Protein AF-A0A1V5ZF03-F1 (afdb_monomer_lite)

Radius of gyration: 23.38 Å; chains: 1; bounding box: 38×46×85 Å

pLDDT: mean 85.89, std 20.35, range [34.56, 98.75]

Sequence (128 aa):
MRTSLIRSAVATCLVAVAAVAGCGSDNATGSGGGDISITVSSGTTPDYSWGGGNVYSLSIVRTAAPTTIVWGVVTPASNGVASPTKHGTVATGVIRSANVEPTLTAGVQYRVTVARLDGKTGWKEFTP

Secondary structure (DSSP, 8-state):
-------------------------PBPP--EEESS-EEEBSSSSPEEEESSS-BSEEEEEETTEEEEEEEEEE-TTS--BPSSEETT---TTPEEEEES-SSPPTT--EEEEEE-TTS-EEEEEE--

Foldseek 3Di:
DDDDDDDDDDDDDDDDPDDPPPPDQDWFDFDKDWPKDWTWTDFQWIWIFIDDWAFQKKFKDFPVGRVDTQWMKGQPPARDHGPGDTQLDADPNIDIPHHNPSTHDAPTKMKIKTHHPVGTIMMTIGGD

Structure (mmCIF, N/CA/C/O backbone):
data_AF-A0A1V5ZF03-F1
#
_entry.id   AF-A0A1V5ZF03-F1
#
loop_
_atom_site.group_PDB
_atom_site.id
_atom_site.type_symbol
_atom_site.label_atom_id
_atom_site.label_alt_id
_atom_site.label_comp_id
_atom_site.label_asym_id
_atom_site.label_entity_id
_atom_site.label_seq_id
_atom_site.pdbx_PDB_ins_code
_atom_site.Cartn_x
_atom_site.Cartn_y
_atom_site.Cartn_z
_atom_site.occupancy
_atom_site.B_iso_or_equiv
_atom_site.auth_seq_id
_atom_site.auth_comp_id
_atom_site.auth_asym_id
_atom_site.auth_atom_id
_atom_site.pdbx_PDB_model_num
ATOM 1 N N . MET A 1 1 ? -22.007 24.360 69.269 1.00 47.84 1 MET A N 1
ATOM 2 C CA . MET A 1 1 ? -23.137 24.389 68.315 1.00 47.84 1 MET A CA 1
ATOM 3 C C . MET A 1 1 ? -23.610 25.824 68.133 1.00 47.84 1 MET A C 1
ATOM 5 O O . MET A 1 1 ? -24.247 26.340 69.041 1.00 47.84 1 MET A O 1
ATOM 9 N N . ARG A 1 2 ? -23.273 26.463 67.006 1.00 40.69 2 ARG A N 1
ATOM 10 C CA . ARG A 1 2 ? -24.131 27.386 66.237 1.00 40.69 2 ARG A CA 1
ATOM 11 C C . ARG A 1 2 ? -23.354 27.911 65.022 1.00 40.69 2 ARG A C 1
ATOM 13 O O . ARG A 1 2 ? -22.194 28.283 65.117 1.00 40.69 2 ARG A O 1
ATOM 20 N N . THR A 1 3 ? -24.034 27.773 63.899 1.00 43.75 3 THR A N 1
ATOM 21 C CA . THR A 1 3 ? -23.654 27.801 62.486 1.00 43.75 3 THR A CA 1
ATOM 22 C C . THR A 1 3 ? -23.437 29.221 61.936 1.00 43.75 3 THR A C 1
ATOM 24 O O . THR A 1 3 ? -23.928 30.177 62.531 1.00 43.75 3 THR A O 1
ATOM 27 N N . SER A 1 4 ? -22.893 29.290 60.706 1.00 44.06 4 SER A N 1
ATOM 28 C CA . SER A 1 4 ? -23.152 30.309 59.657 1.00 44.06 4 SER A CA 1
ATOM 29 C C . SER A 1 4 ? -22.125 31.466 59.573 1.00 44.06 4 SER A C 1
ATOM 31 O O . SER A 1 4 ? -21.761 32.025 60.594 1.00 44.06 4 SER A O 1
ATOM 33 N N . LEU A 1 5 ? -21.565 31.887 58.423 1.00 46.22 5 LEU A N 1
ATOM 34 C CA . LEU A 1 5 ? -22.024 31.877 57.023 1.00 46.22 5 LEU A CA 1
ATOM 35 C C . LEU A 1 5 ? -20.845 31.783 56.026 1.00 46.22 5 LEU A C 1
ATOM 37 O O . LEU A 1 5 ? -19.861 32.511 56.138 1.00 46.22 5 LEU A O 1
ATOM 41 N N . ILE A 1 6 ? -21.011 30.955 54.992 1.00 51.66 6 ILE A N 1
ATOM 42 C CA . ILE A 1 6 ? -20.178 30.901 53.783 1.00 51.66 6 ILE A CA 1
ATOM 43 C C . ILE A 1 6 ? -20.702 31.965 52.807 1.00 51.66 6 ILE A C 1
ATOM 45 O O . ILE A 1 6 ? -21.878 31.945 52.452 1.00 51.66 6 ILE A O 1
ATOM 49 N N . ARG A 1 7 ? -19.843 32.874 52.335 1.00 46.62 7 ARG A N 1
ATOM 50 C CA . ARG A 1 7 ? -20.098 33.701 51.142 1.00 46.62 7 ARG A CA 1
ATOM 51 C C . ARG A 1 7 ? -19.096 33.300 50.063 1.00 46.62 7 ARG A C 1
ATOM 53 O O . ARG A 1 7 ? -18.064 33.939 49.906 1.00 46.62 7 ARG A O 1
ATOM 60 N N . SER A 1 8 ? -19.378 32.200 49.365 1.00 43.31 8 SER A N 1
ATOM 61 C CA . SER A 1 8 ? -18.633 31.826 48.158 1.00 43.31 8 SER A CA 1
ATOM 62 C C . SER A 1 8 ? -19.256 32.534 46.962 1.00 43.31 8 SER A C 1
ATOM 64 O O . SER A 1 8 ? -20.407 32.280 46.614 1.00 43.31 8 SER A O 1
ATOM 66 N N . ALA A 1 9 ? -18.499 33.453 46.367 1.00 50.09 9 ALA A N 1
ATOM 67 C CA . ALA A 1 9 ? -18.838 34.086 45.104 1.00 50.09 9 ALA A CA 1
ATOM 68 C C . ALA A 1 9 ? -18.696 33.055 43.973 1.00 50.09 9 ALA A C 1
ATOM 70 O O . ALA A 1 9 ? -17.615 32.513 43.750 1.00 50.09 9 ALA A O 1
ATOM 71 N N . VAL A 1 10 ? -19.795 32.769 43.275 1.00 45.59 10 VAL A N 1
ATOM 72 C CA . VAL A 1 10 ? -19.804 31.928 42.074 1.00 45.59 10 VAL A CA 1
ATOM 73 C C . VAL A 1 10 ? -19.333 32.792 40.905 1.00 45.59 10 VAL A C 1
ATOM 75 O O . VAL A 1 10 ? -20.078 33.631 40.404 1.00 45.59 10 VAL A O 1
ATOM 78 N N . ALA A 1 11 ? -18.073 32.625 40.509 1.00 45.53 11 ALA A N 1
ATOM 79 C CA . ALA A 1 11 ? -17.523 33.218 39.298 1.00 45.53 11 ALA A CA 1
ATOM 80 C C . ALA A 1 11 ? -17.838 32.302 38.107 1.00 45.53 11 ALA A C 1
ATOM 82 O O . ALA A 1 11 ? -17.210 31.262 37.916 1.00 45.53 11 ALA A O 1
ATOM 83 N N . THR A 1 12 ? -18.844 32.672 37.319 1.00 51.09 12 THR A N 1
ATOM 84 C CA . THR A 1 12 ? -19.200 31.978 36.079 1.00 51.09 12 THR A CA 1
ATOM 85 C C . THR A 1 12 ? -18.204 32.363 34.984 1.00 51.09 12 THR A C 1
ATOM 87 O O . THR A 1 12 ? -18.299 33.443 34.405 1.00 51.09 12 THR A O 1
ATOM 90 N N . CYS A 1 13 ? -17.237 31.490 34.695 1.00 34.56 13 CYS A N 1
ATOM 91 C CA . CYS A 1 13 ? -16.388 31.614 33.509 1.00 34.56 13 CYS A CA 1
ATOM 92 C C . CYS A 1 13 ? -17.197 31.242 32.259 1.00 34.56 13 CYS A C 1
ATOM 94 O O . CYS A 1 13 ? -17.503 30.072 32.033 1.00 34.56 13 CYS A O 1
ATOM 96 N N . LEU A 1 14 ? -17.524 32.239 31.435 1.00 46.44 14 LEU A N 1
ATOM 97 C CA . LEU A 1 14 ? -17.963 32.032 30.056 1.00 46.44 14 LEU A CA 1
ATOM 98 C C . LEU A 1 14 ? -16.796 31.444 29.252 1.00 46.44 14 LEU A C 1
ATOM 100 O O . LEU A 1 14 ? -15.838 32.146 28.935 1.00 46.44 14 LEU A O 1
ATOM 104 N N . VAL A 1 15 ? -16.873 30.159 28.911 1.00 52.22 15 VAL A N 1
ATOM 105 C CA . VAL A 1 15 ? -15.972 29.558 27.923 1.00 52.22 15 VAL A CA 1
ATOM 106 C C . VAL A 1 15 ? -16.548 29.848 26.541 1.00 52.22 15 VAL A C 1
ATOM 108 O O . VAL A 1 15 ? -17.566 29.284 26.143 1.00 52.22 15 VAL A O 1
ATOM 111 N N . ALA A 1 16 ? -15.905 30.762 25.816 1.00 47.34 16 ALA A N 1
ATOM 112 C CA . ALA A 1 16 ? -16.170 30.985 24.405 1.00 47.34 16 ALA A CA 1
ATOM 113 C C . ALA A 1 16 ? -15.703 29.755 23.612 1.00 47.34 16 ALA A C 1
ATOM 115 O O . ALA A 1 16 ? -14.506 29.482 23.521 1.00 47.34 16 ALA A O 1
ATOM 116 N N . VAL A 1 17 ? -16.644 29.004 23.040 1.00 47.97 17 VAL A N 1
ATOM 117 C CA . VAL A 1 17 ? -16.331 27.942 22.079 1.00 47.97 17 VAL A CA 1
ATOM 118 C C . VAL A 1 17 ? -16.030 28.614 20.744 1.00 47.97 17 VAL A C 1
ATOM 120 O O . VAL A 1 17 ? -16.932 28.928 19.969 1.00 47.97 17 VAL A O 1
ATOM 123 N N . ALA A 1 18 ? -14.750 28.880 20.489 1.00 53.66 18 ALA A N 1
ATOM 124 C CA . ALA A 1 18 ? -14.286 29.190 19.147 1.00 53.66 18 ALA A CA 1
ATOM 125 C C . ALA A 1 18 ? -14.370 27.904 18.313 1.00 53.66 18 ALA A C 1
ATOM 127 O O . ALA A 1 18 ? -13.677 26.925 18.591 1.00 53.66 18 ALA A O 1
ATOM 128 N N . ALA A 1 19 ? -15.250 27.902 17.312 1.00 48.72 19 ALA A N 1
ATOM 129 C CA . ALA A 1 19 ? -15.294 26.873 16.287 1.00 48.72 19 ALA A CA 1
ATOM 130 C C . ALA A 1 19 ? -13.943 26.857 15.562 1.00 48.72 19 ALA A C 1
ATOM 132 O O . ALA A 1 19 ? -13.611 27.781 14.819 1.00 48.72 19 ALA A O 1
ATOM 133 N N . VAL A 1 20 ? -13.142 25.824 15.814 1.00 50.28 20 VAL A N 1
ATOM 134 C CA . VAL A 1 20 ? -11.893 25.618 15.087 1.00 50.28 20 VAL A CA 1
ATOM 135 C C . VAL A 1 20 ? -12.274 25.112 13.701 1.00 50.28 20 VAL A C 1
ATOM 137 O O . VAL A 1 20 ? -12.723 23.979 13.539 1.00 50.28 20 VAL A O 1
ATOM 140 N N . ALA A 1 21 ? -12.133 25.974 12.698 1.00 49.53 21 ALA A N 1
ATOM 141 C CA . ALA A 1 21 ? -12.094 25.568 11.305 1.00 49.53 21 ALA A CA 1
ATOM 142 C C . ALA A 1 21 ? -10.851 24.683 11.106 1.00 49.53 21 ALA A C 1
ATOM 144 O O . ALA A 1 21 ? -9.749 25.173 10.872 1.00 49.53 21 ALA A O 1
ATOM 145 N N . GLY A 1 22 ? -11.018 23.373 11.283 1.00 41.88 22 GLY A N 1
ATOM 146 C CA . GLY A 1 22 ? -9.979 22.376 11.061 1.00 41.88 22 GLY A CA 1
ATOM 147 C C . GLY A 1 22 ? -9.773 22.129 9.572 1.00 41.88 22 GLY A C 1
ATOM 148 O O . GLY A 1 22 ? -10.277 21.154 9.030 1.00 41.88 22 GLY A O 1
ATOM 149 N N . CYS A 1 23 ? -9.024 23.005 8.906 1.00 50.44 23 CYS A N 1
ATOM 150 C CA . CYS A 1 23 ? -8.335 22.681 7.657 1.00 50.44 23 CYS A CA 1
ATOM 151 C C . CYS A 1 23 ? -6.892 22.246 7.965 1.00 50.44 23 CYS A C 1
ATOM 153 O O . CYS A 1 23 ? -5.925 22.787 7.438 1.00 50.44 23 CYS A O 1
ATOM 155 N N . GLY A 1 24 ? -6.740 21.280 8.870 1.00 38.56 24 GLY A N 1
ATOM 156 C CA . GLY A 1 24 ? -5.499 20.533 9.025 1.00 38.56 24 GLY A CA 1
ATOM 157 C C . GLY A 1 24 ? -5.618 19.280 8.179 1.00 38.56 24 GLY A C 1
ATOM 158 O O . GLY A 1 24 ? -6.459 18.431 8.461 1.00 38.56 24 GLY A O 1
ATOM 159 N N . SER A 1 25 ? -4.828 19.159 7.116 1.00 45.47 25 SER A N 1
ATOM 160 C CA . SER A 1 25 ? -4.630 17.865 6.460 1.00 45.47 25 SER A CA 1
ATOM 161 C C . SER A 1 25 ? -3.848 16.976 7.426 1.00 45.47 25 SER A C 1
ATOM 163 O O . SER A 1 25 ? -2.626 16.867 7.332 1.00 45.47 25 SER A O 1
ATOM 165 N N . ASP A 1 26 ? -4.540 16.418 8.416 1.00 60.38 26 ASP A N 1
ATOM 166 C CA . ASP A 1 26 ? -3.927 15.581 9.433 1.00 60.38 26 ASP A CA 1
ATOM 167 C C . ASP A 1 26 ? -3.454 14.293 8.762 1.00 60.38 26 ASP A C 1
ATOM 169 O O . ASP A 1 26 ? -4.235 13.537 8.181 1.00 60.38 26 ASP A O 1
ATOM 173 N N . ASN A 1 27 ? -2.145 14.062 8.785 1.00 66.44 27 ASN A N 1
ATOM 174 C CA . ASN A 1 27 ? -1.581 12.815 8.297 1.00 66.44 27 ASN A CA 1
ATOM 175 C C . ASN A 1 27 ? -1.804 11.728 9.342 1.00 66.44 27 ASN A C 1
ATOM 177 O O . ASN A 1 27 ? -1.562 11.943 10.531 1.00 66.44 27 ASN A O 1
ATOM 181 N N . ALA A 1 28 ? -2.177 10.534 8.891 1.00 67.56 28 ALA A N 1
ATOM 182 C CA . ALA A 1 28 ? -2.243 9.388 9.772 1.00 67.56 28 ALA A CA 1
ATOM 183 C C . ALA A 1 28 ? -0.840 9.090 10.340 1.00 67.56 28 ALA A C 1
ATOM 185 O O . ALA A 1 28 ? 0.181 9.075 9.626 1.00 67.56 28 ALA A O 1
ATOM 186 N N . THR A 1 29 ? -0.791 8.909 11.658 1.00 72.75 29 THR A N 1
ATOM 187 C CA . THR A 1 29 ? 0.432 8.647 12.419 1.00 72.75 29 THR A CA 1
ATOM 188 C C . THR A 1 29 ? 0.735 7.149 12.432 1.00 72.75 29 THR A C 1
ATOM 190 O O . THR A 1 29 ? -0.167 6.317 12.359 1.00 72.75 29 THR A O 1
ATOM 193 N N . GLY A 1 30 ? 2.020 6.797 12.495 1.00 76.75 30 GLY A N 1
ATOM 194 C CA . GLY A 1 30 ? 2.465 5.405 12.566 1.00 76.75 30 GLY A CA 1
ATOM 195 C C . GLY A 1 30 ? 3.910 5.210 12.111 1.00 76.75 30 GLY A C 1
ATOM 196 O O . GLY A 1 30 ? 4.546 6.142 11.608 1.00 76.75 30 GLY A O 1
ATOM 197 N N . SER A 1 31 ? 4.428 4.001 12.334 1.00 87.50 31 SER A N 1
ATOM 198 C CA . SER A 1 31 ? 5.790 3.604 11.955 1.00 87.50 31 SER A CA 1
ATOM 199 C C . SER A 1 31 ? 5.919 3.429 10.440 1.00 87.50 31 SER A C 1
ATOM 201 O O . SER A 1 31 ? 4.937 3.156 9.755 1.00 87.50 31 SER A O 1
ATOM 203 N N . GLY A 1 32 ? 7.127 3.561 9.899 1.00 90.12 32 GLY A N 1
ATOM 204 C CA . GLY A 1 32 ? 7.398 3.322 8.484 1.00 90.12 32 GLY A CA 1
ATOM 205 C C . GLY A 1 32 ? 8.852 2.954 8.228 1.00 90.12 32 GLY A C 1
ATOM 206 O O . GLY A 1 32 ? 9.709 3.116 9.097 1.00 90.12 32 GLY A O 1
ATOM 207 N N . GLY A 1 33 ? 9.133 2.462 7.025 1.00 93.19 33 GLY A N 1
ATOM 208 C CA . GLY A 1 33 ? 10.477 2.059 6.627 1.00 93.19 33 GLY A CA 1
ATOM 209 C C . GLY A 1 33 ? 10.603 1.744 5.138 1.00 93.19 33 GLY A C 1
ATOM 210 O O . GLY A 1 33 ? 9.629 1.803 4.386 1.00 93.19 33 GLY A O 1
ATOM 211 N N . GLY A 1 34 ? 11.820 1.388 4.726 1.00 95.38 34 GLY A N 1
ATOM 212 C CA . GLY A 1 34 ? 12.191 1.160 3.327 1.00 95.38 34 GLY A CA 1
ATOM 213 C C . GLY A 1 34 ? 12.833 2.383 2.664 1.00 95.38 34 GLY A C 1
ATOM 214 O O . GLY A 1 34 ? 13.125 3.384 3.315 1.00 95.38 34 GLY A O 1
ATOM 215 N N . ASP A 1 35 ? 13.053 2.281 1.355 1.00 96.69 35 ASP A N 1
ATOM 216 C CA . ASP A 1 35 ? 13.685 3.300 0.508 1.00 96.69 35 ASP A CA 1
ATOM 217 C C . ASP A 1 35 ? 12.728 4.435 0.113 1.00 96.69 35 ASP A C 1
ATOM 219 O O . ASP A 1 35 ? 13.162 5.513 -0.297 1.00 96.69 35 ASP A O 1
ATOM 223 N N . ILE A 1 36 ? 11.419 4.175 0.164 1.00 96.88 36 ILE A N 1
ATOM 224 C CA . ILE A 1 36 ? 10.371 5.089 -0.296 1.00 96.88 36 ILE A CA 1
ATOM 225 C C . ILE A 1 36 ? 9.568 5.577 0.911 1.00 96.88 36 ILE A C 1
ATOM 227 O O . ILE A 1 36 ? 8.836 4.811 1.536 1.00 96.88 36 ILE A O 1
ATOM 231 N N . SER A 1 37 ? 9.660 6.870 1.225 1.00 96.00 37 SER A N 1
ATOM 232 C CA . SER A 1 37 ? 8.833 7.487 2.266 1.00 96.00 37 SER A CA 1
ATOM 233 C C . SER A 1 37 ? 7.380 7.629 1.805 1.00 96.00 37 SER A C 1
ATOM 235 O O . SER A 1 37 ? 7.124 8.121 0.703 1.00 96.00 37 SER A O 1
ATOM 237 N N . ILE A 1 38 ? 6.440 7.230 2.667 1.00 97.94 38 ILE A N 1
ATOM 238 C CA . ILE A 1 38 ? 4.997 7.267 2.402 1.00 97.94 38 ILE A CA 1
ATOM 239 C C . ILE A 1 38 ? 4.306 8.220 3.381 1.00 97.94 38 ILE A C 1
ATOM 241 O O . ILE A 1 38 ? 4.508 8.147 4.596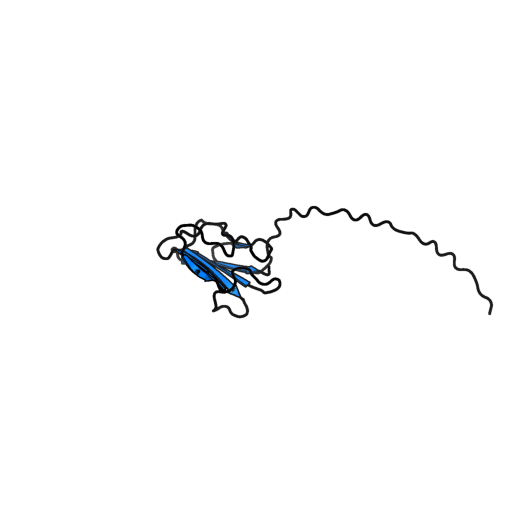 1.00 97.94 38 ILE A O 1
ATOM 245 N N . THR A 1 39 ? 3.420 9.055 2.853 1.00 97.06 39 THR A N 1
ATOM 246 C CA . THR A 1 39 ? 2.459 9.855 3.612 1.00 97.06 39 THR A CA 1
ATOM 247 C C . THR A 1 39 ? 1.056 9.308 3.370 1.00 97.06 39 THR A C 1
ATOM 249 O O . THR A 1 39 ? 0.710 8.944 2.248 1.00 97.06 39 THR A O 1
ATOM 252 N N . VAL A 1 40 ? 0.253 9.237 4.430 1.00 98.00 40 VAL A N 1
ATOM 253 C CA . VAL A 1 40 ? -1.133 8.757 4.391 1.00 98.00 40 VAL A CA 1
ATOM 254 C C . VAL A 1 40 ? -1.991 9.846 5.016 1.00 98.00 40 VAL A C 1
ATOM 256 O O . VAL A 1 40 ? -1.676 10.276 6.127 1.00 98.00 40 VAL A O 1
ATOM 259 N N . SER A 1 41 ? -3.025 10.315 4.318 1.00 96.25 41 SER A N 1
ATOM 260 C CA . SER A 1 41 ? -3.983 11.260 4.909 1.00 96.25 41 SER A CA 1
ATOM 261 C C . SER A 1 41 ? -4.840 10.578 5.984 1.00 96.25 41 SER A C 1
ATOM 263 O O . SER A 1 41 ? -4.886 9.353 6.066 1.00 96.25 41 SER A O 1
ATOM 265 N N . SER A 1 42 ? -5.557 11.353 6.790 1.00 91.69 42 SER A N 1
ATOM 266 C CA . SER A 1 42 ? -6.578 10.835 7.706 1.00 91.69 42 SER A CA 1
ATOM 267 C C . SER A 1 42 ? -7.818 10.284 6.981 1.00 91.69 42 SER A C 1
ATOM 269 O O . SER A 1 42 ? -8.009 10.491 5.773 1.00 91.69 42 SER A O 1
ATOM 271 N N . GLY A 1 43 ? -8.674 9.591 7.742 1.00 94.81 43 GLY A N 1
ATOM 272 C CA . GLY A 1 43 ? -9.977 9.101 7.303 1.00 94.81 43 GLY A CA 1
ATOM 273 C C . GLY A 1 43 ? -9.955 7.694 6.703 1.00 94.81 43 GLY A C 1
ATOM 274 O O . GLY A 1 43 ? -8.915 7.131 6.375 1.00 94.81 43 GLY A O 1
ATOM 275 N N . THR A 1 44 ? -11.144 7.116 6.529 1.00 97.88 44 THR A N 1
ATOM 276 C CA . THR A 1 44 ? -11.338 5.719 6.093 1.00 97.88 44 THR A CA 1
ATOM 277 C C . THR A 1 44 ? -11.184 5.496 4.587 1.00 97.88 44 THR A C 1
ATOM 279 O O . THR A 1 44 ? -11.167 4.358 4.119 1.00 97.88 44 THR A O 1
ATOM 282 N N . THR A 1 45 ? -11.029 6.571 3.818 1.00 97.88 45 THR A N 1
ATOM 283 C CA . THR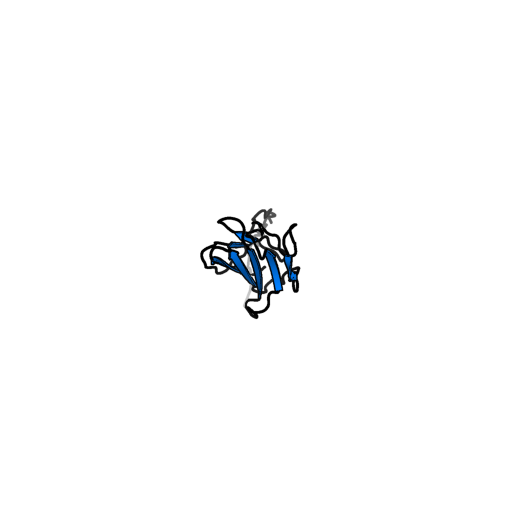 A 1 45 ? -10.666 6.550 2.396 1.00 97.88 45 THR A CA 1
ATOM 284 C C . THR A 1 45 ? -9.470 7.481 2.181 1.00 97.88 45 THR A C 1
ATOM 286 O O . THR A 1 45 ? -9.636 8.567 1.611 1.00 97.88 45 THR A O 1
ATOM 289 N N . PRO A 1 46 ? -8.286 7.144 2.715 1.00 97.94 46 PRO A N 1
ATOM 290 C CA . PRO A 1 46 ? -7.160 8.063 2.707 1.00 97.94 46 PRO A CA 1
ATOM 291 C C . PRO A 1 46 ? -6.530 8.178 1.314 1.00 97.94 46 PRO A C 1
ATOM 293 O O . PRO A 1 46 ? -6.723 7.331 0.438 1.00 97.94 46 PRO A O 1
ATOM 296 N N . ASP A 1 47 ? -5.762 9.242 1.124 1.00 98.31 47 ASP A N 1
ATOM 297 C CA . ASP A 1 47 ? -4.841 9.412 0.009 1.00 98.31 47 ASP A CA 1
ATOM 298 C C . ASP A 1 47 ? -3.453 8.892 0.406 1.00 98.31 47 ASP A C 1
ATOM 300 O O . ASP A 1 47 ? -2.900 9.267 1.445 1.00 98.31 47 ASP A O 1
ATOM 304 N N . TYR A 1 48 ? -2.880 8.032 -0.435 1.00 98.38 48 TYR A N 1
ATOM 305 C CA . TYR A 1 48 ? -1.529 7.496 -0.290 1.00 98.38 48 TYR A CA 1
ATOM 306 C C . TYR A 1 48 ? -0.575 8.273 -1.190 1.00 98.38 48 TYR A C 1
ATOM 308 O O . TYR A 1 48 ? -0.739 8.269 -2.409 1.00 98.38 48 TYR A O 1
ATOM 316 N N . SER A 1 49 ? 0.426 8.925 -0.601 1.00 98.19 49 SER A N 1
ATOM 317 C CA . SER A 1 49 ? 1.430 9.707 -1.328 1.00 98.19 49 SER A CA 1
ATOM 318 C C . SER A 1 49 ? 2.836 9.190 -1.059 1.00 98.19 49 SER A C 1
ATOM 320 O O . SER A 1 49 ? 3.144 8.797 0.064 1.00 98.19 49 SER A O 1
ATOM 322 N N . TRP A 1 50 ? 3.713 9.228 -2.057 1.00 98.06 50 TRP A N 1
ATOM 323 C CA . TRP A 1 50 ? 5.113 8.828 -1.917 1.00 98.06 50 TRP A CA 1
ATOM 324 C C . TRP A 1 50 ? 6.041 9.618 -2.843 1.00 98.06 50 TRP A C 1
ATOM 326 O O . TRP A 1 50 ? 5.617 10.224 -3.829 1.00 98.06 50 TRP A O 1
ATOM 336 N N . GLY A 1 51 ? 7.333 9.610 -2.510 1.00 94.25 51 GLY A N 1
ATOM 337 C CA . GLY A 1 51 ? 8.387 10.231 -3.312 1.00 94.25 51 GLY A CA 1
ATOM 338 C C . GLY A 1 51 ? 8.991 9.299 -4.369 1.00 94.25 51 GLY A C 1
ATOM 339 O O . GLY A 1 51 ? 8.787 8.088 -4.367 1.00 94.25 51 GLY A O 1
ATOM 340 N N . GLY A 1 52 ? 9.792 9.872 -5.270 1.00 91.38 52 GLY A N 1
ATOM 341 C CA . GLY A 1 52 ? 10.621 9.116 -6.216 1.00 91.38 52 GLY A CA 1
ATOM 342 C C . GLY A 1 52 ? 9.948 8.726 -7.537 1.00 91.38 52 GLY A C 1
ATOM 343 O O . GLY A 1 52 ? 10.648 8.259 -8.432 1.00 91.38 52 GLY A O 1
ATOM 344 N N . GLY A 1 53 ? 8.642 8.946 -7.705 1.00 95.56 53 GLY A N 1
ATOM 345 C CA . GLY A 1 53 ? 7.893 8.669 -8.940 1.00 95.56 53 GLY A CA 1
ATOM 346 C C . GLY A 1 53 ? 6.949 7.471 -8.819 1.00 95.56 53 GLY A C 1
ATOM 347 O O . GLY A 1 53 ? 6.688 6.981 -7.722 1.00 95.56 53 GLY A O 1
ATOM 348 N N . ASN A 1 54 ? 6.416 7.011 -9.949 1.00 97.94 54 ASN A N 1
ATOM 349 C CA . ASN A 1 54 ? 5.415 5.944 -9.974 1.00 97.94 54 ASN A CA 1
ATOM 350 C C . ASN A 1 54 ? 5.956 4.611 -9.431 1.00 97.94 54 ASN A C 1
ATOM 352 O O . ASN A 1 54 ? 7.153 4.320 -9.501 1.00 97.94 54 ASN A O 1
ATOM 356 N N . VAL A 1 55 ? 5.040 3.786 -8.931 1.00 98.38 55 VAL A N 1
ATOM 357 C CA . VAL A 1 55 ? 5.293 2.435 -8.402 1.00 98.38 55 VAL A CA 1
ATOM 358 C C . VAL A 1 55 ? 4.558 1.409 -9.269 1.00 98.38 55 VAL A C 1
ATOM 360 O O . VAL A 1 55 ? 3.668 1.777 -10.038 1.00 98.38 55 VAL A O 1
ATOM 363 N N . TYR A 1 56 ? 4.925 0.128 -9.188 1.00 98.19 56 TYR A N 1
ATOM 364 C CA . TYR A 1 56 ? 4.178 -0.934 -9.882 1.00 98.19 56 TYR A CA 1
ATOM 365 C C . TYR A 1 56 ? 3.109 -1.572 -8.995 1.00 98.19 56 TYR A C 1
ATOM 367 O O . TYR A 1 56 ? 2.225 -2.257 -9.502 1.00 98.19 56 TYR A O 1
ATOM 375 N N . SER A 1 57 ? 3.195 -1.382 -7.677 1.00 98.25 57 SER A N 1
ATOM 376 C CA . SER A 1 57 ? 2.277 -1.975 -6.710 1.00 98.25 57 SER A CA 1
ATOM 377 C C . SER A 1 57 ? 2.037 -1.036 -5.535 1.00 98.25 57 SER A C 1
ATOM 379 O O . SER A 1 57 ? 2.978 -0.425 -5.022 1.00 98.25 57 SER A O 1
ATOM 381 N N . LEU A 1 58 ? 0.777 -0.967 -5.112 1.00 98.62 58 LEU A N 1
ATOM 382 C CA . LEU A 1 58 ? 0.301 -0.375 -3.868 1.00 98.62 58 LEU A CA 1
ATOM 383 C C . LEU A 1 58 ? -0.630 -1.399 -3.209 1.00 98.62 58 LEU A C 1
ATOM 385 O O . LEU A 1 58 ? -1.629 -1.806 -3.803 1.00 98.62 58 LEU A O 1
ATOM 389 N N . SER A 1 59 ? -0.316 -1.818 -1.987 1.00 98.56 59 SER A N 1
ATOM 390 C CA . SER A 1 59 ? -1.089 -2.826 -1.255 1.00 98.56 59 SER A CA 1
ATOM 391 C C . SER A 1 59 ? -1.330 -2.410 0.186 1.00 98.56 59 SER A C 1
ATOM 393 O O . SER A 1 59 ? -0.415 -1.924 0.853 1.00 98.56 59 SER A O 1
ATOM 395 N N . ILE A 1 60 ? -2.543 -2.652 0.666 1.00 98.69 60 ILE A N 1
ATOM 396 C CA . ILE A 1 60 ? -2.986 -2.361 2.022 1.00 98.69 60 ILE A CA 1
ATOM 397 C C . ILE A 1 60 ? -3.368 -3.688 2.677 1.00 98.69 60 ILE A C 1
ATOM 399 O O . ILE A 1 60 ? -4.131 -4.478 2.114 1.00 98.69 60 ILE A O 1
ATOM 403 N N . VAL A 1 61 ? -2.848 -3.922 3.878 1.00 98.75 61 VAL A N 1
ATOM 404 C CA . VAL A 1 61 ? -3.143 -5.092 4.720 1.00 98.75 61 VAL A CA 1
ATOM 405 C C . VAL A 1 61 ? -3.528 -4.624 6.120 1.00 98.75 61 VAL A C 1
ATOM 407 O O . VAL A 1 61 ? -3.098 -3.555 6.555 1.00 98.75 61 VAL A O 1
ATOM 410 N N . ARG A 1 62 ? -4.293 -5.430 6.861 1.00 98.50 62 ARG A N 1
ATOM 411 C CA . ARG A 1 62 ? -4.400 -5.260 8.321 1.00 98.50 62 ARG A CA 1
ATOM 412 C C . ARG A 1 62 ? -3.104 -5.744 8.965 1.00 98.50 62 ARG A C 1
ATOM 414 O O . ARG A 1 62 ? -2.613 -6.808 8.591 1.00 98.50 62 ARG A O 1
ATOM 421 N N . THR A 1 63 ? -2.579 -5.040 9.965 1.00 97.44 63 THR A N 1
ATOM 422 C CA . THR A 1 63 ? -1.350 -5.491 10.654 1.00 97.44 63 THR A CA 1
ATOM 423 C C . THR A 1 63 ? -1.564 -6.797 11.424 1.00 97.44 63 THR A C 1
ATOM 425 O O . THR A 1 63 ? -0.665 -7.630 11.482 1.00 97.44 63 THR A O 1
ATOM 428 N N . ALA A 1 64 ? -2.784 -7.039 11.911 1.00 97.56 64 ALA A N 1
ATOM 429 C CA . ALA A 1 64 ? -3.182 -8.301 12.539 1.00 97.56 64 ALA A CA 1
ATOM 430 C C . ALA A 1 64 ? -3.295 -9.493 11.558 1.00 97.56 64 ALA A C 1
ATOM 432 O O . ALA A 1 64 ? -3.388 -10.635 11.999 1.00 97.56 64 ALA A O 1
ATOM 433 N N . ALA A 1 65 ? -3.306 -9.249 10.240 1.00 96.81 65 ALA A N 1
ATOM 434 C CA . ALA A 1 65 ? -3.406 -10.279 9.200 1.00 96.81 65 ALA A CA 1
ATOM 435 C C . ALA A 1 65 ? -2.573 -9.890 7.955 1.00 96.81 65 ALA A C 1
ATOM 437 O O . ALA A 1 65 ? -3.128 -9.649 6.878 1.00 96.81 65 ALA A O 1
ATOM 438 N N . PRO A 1 66 ? -1.232 -9.820 8.074 1.00 94.94 66 PRO A N 1
ATOM 439 C CA . PRO A 1 66 ? -0.372 -9.137 7.102 1.00 94.94 66 PRO A CA 1
ATOM 440 C C . PRO A 1 66 ? -0.241 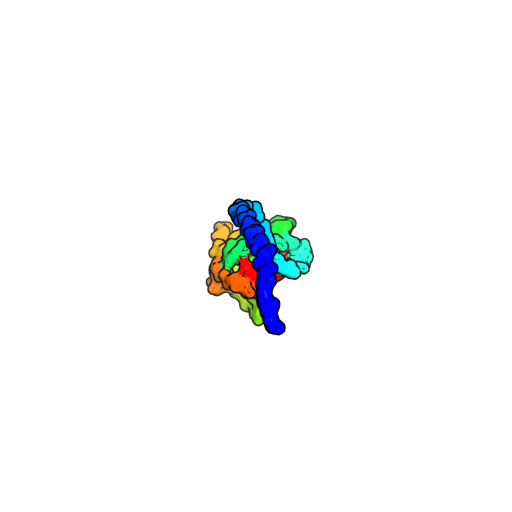-9.853 5.749 1.00 94.94 66 PRO A C 1
ATOM 442 O O . PRO A 1 66 ? 0.305 -9.287 4.807 1.00 94.94 66 PRO A O 1
ATOM 445 N N . THR A 1 67 ? -0.721 -11.092 5.636 1.00 95.88 67 THR A N 1
ATOM 446 C CA . THR A 1 67 ? -0.693 -11.886 4.397 1.00 95.88 67 THR A CA 1
ATOM 447 C C . THR A 1 67 ? -1.946 -11.707 3.538 1.00 95.88 67 THR A C 1
ATOM 449 O O . THR A 1 67 ? -1.983 -12.199 2.413 1.00 95.88 67 THR A O 1
ATOM 452 N N . THR A 1 68 ? -2.972 -11.013 4.043 1.00 97.06 68 THR A N 1
ATOM 453 C CA . THR A 1 68 ? -4.237 -10.794 3.329 1.00 97.06 68 THR A CA 1
ATOM 454 C C . THR A 1 68 ? -4.350 -9.338 2.900 1.00 97.06 68 THR A C 1
ATOM 456 O O . THR A 1 68 ? -4.527 -8.442 3.726 1.00 97.06 68 THR A O 1
ATOM 459 N N . ILE A 1 69 ? -4.264 -9.099 1.590 1.00 98.38 69 ILE A N 1
ATOM 460 C CA . ILE A 1 69 ? -4.451 -7.767 1.011 1.00 98.38 69 ILE A CA 1
ATOM 461 C C . ILE A 1 69 ? -5.935 -7.414 1.079 1.00 98.38 69 ILE A C 1
ATOM 463 O O . ILE A 1 69 ? -6.767 -8.062 0.445 1.00 98.38 69 ILE A O 1
ATOM 467 N N . VAL A 1 70 ? -6.264 -6.371 1.838 1.00 98.56 70 VAL A N 1
ATOM 468 C CA . VAL A 1 70 ? -7.645 -5.890 1.962 1.00 98.56 70 VAL A CA 1
ATOM 469 C C . VAL A 1 70 ? -8.012 -4.944 0.824 1.00 98.56 70 VAL A C 1
ATOM 471 O O . VAL A 1 70 ? -9.160 -4.907 0.389 1.00 98.56 70 VAL A O 1
ATOM 474 N N . TRP A 1 71 ? -7.027 -4.234 0.279 1.00 98.75 71 TRP A N 1
ATOM 475 C CA . TRP A 1 71 ? -7.166 -3.442 -0.936 1.00 98.75 71 TRP A CA 1
ATOM 476 C C . TRP A 1 71 ? -5.805 -3.279 -1.610 1.00 98.75 71 TRP A C 1
ATOM 478 O O . TRP A 1 71 ? -4.784 -3.148 -0.934 1.00 98.75 71 TRP A O 1
ATOM 488 N N . GLY A 1 72 ? -5.770 -3.300 -2.937 1.00 98.38 72 GLY A N 1
ATOM 489 C CA . GLY A 1 72 ? -4.519 -3.118 -3.656 1.00 98.38 72 GLY A CA 1
ATOM 490 C C . GLY A 1 72 ? -4.702 -2.911 -5.147 1.00 98.38 72 GLY A C 1
ATOM 491 O O . GLY A 1 72 ? -5.708 -3.314 -5.744 1.00 98.38 72 GLY A O 1
ATOM 492 N N . VAL A 1 73 ? -3.696 -2.283 -5.743 1.00 98.69 73 VAL A N 1
ATOM 493 C CA . VAL A 1 73 ? -3.631 -1.966 -7.165 1.00 98.69 73 VAL A CA 1
ATOM 494 C C . VAL A 1 73 ? -2.228 -2.207 -7.713 1.00 98.69 73 VAL A C 1
ATOM 496 O O . VAL A 1 73 ? -1.236 -2.034 -7.004 1.00 98.69 73 VAL A O 1
ATOM 499 N N . VAL A 1 74 ? -2.143 -2.628 -8.975 1.00 98.31 74 VAL A N 1
ATOM 500 C CA . VAL A 1 74 ? -0.887 -3.017 -9.625 1.00 98.31 74 VAL A CA 1
ATOM 501 C C . VAL A 1 74 ? -0.838 -2.630 -11.104 1.00 98.31 74 VAL A C 1
ATOM 503 O O . VAL A 1 74 ? -1.861 -2.557 -11.787 1.00 98.31 74 VAL A O 1
ATOM 506 N N . THR A 1 75 ? 0.379 -2.470 -11.618 1.00 97.69 75 THR A N 1
ATOM 507 C CA . THR A 1 75 ? 0.716 -2.380 -13.045 1.00 97.69 75 THR A CA 1
ATOM 508 C C . THR A 1 75 ? 1.852 -3.371 -13.343 1.00 97.69 75 THR A C 1
ATOM 510 O O . THR A 1 75 ? 3.019 -3.017 -13.230 1.00 97.69 75 THR A O 1
ATOM 513 N N . PRO A 1 76 ? 1.562 -4.638 -13.696 1.00 87.81 76 PRO A N 1
ATOM 514 C CA . PRO A 1 76 ? 2.550 -5.728 -13.645 1.00 87.81 76 PRO A CA 1
ATOM 515 C C . PRO A 1 76 ? 3.811 -5.550 -14.506 1.00 87.81 76 PRO A C 1
ATOM 517 O O . PRO A 1 76 ? 4.843 -6.136 -14.198 1.00 87.81 76 PRO A O 1
ATOM 520 N N . ALA A 1 77 ? 3.734 -4.768 -15.585 1.00 90.50 77 ALA A N 1
ATOM 521 C CA . ALA A 1 77 ? 4.816 -4.604 -16.560 1.00 90.50 77 ALA A CA 1
ATOM 522 C C . ALA A 1 77 ? 5.454 -3.202 -16.554 1.00 90.50 77 ALA A C 1
ATOM 524 O O . ALA A 1 77 ? 6.290 -2.904 -17.404 1.00 90.50 77 ALA A O 1
ATOM 525 N N . SER A 1 78 ? 5.049 -2.312 -15.643 1.00 94.56 78 SER A N 1
ATOM 526 C CA . SER A 1 78 ? 5.548 -0.934 -15.600 1.00 94.56 78 SER A CA 1
ATOM 527 C C . SER A 1 78 ? 5.364 -0.297 -14.222 1.00 94.56 78 SER A C 1
ATOM 529 O O . SER A 1 78 ? 4.589 -0.768 -13.397 1.00 94.56 78 SER A O 1
ATOM 531 N N . ASN A 1 79 ? 6.047 0.818 -13.964 1.00 93.88 79 ASN A N 1
ATOM 532 C CA . ASN A 1 79 ? 5.725 1.684 -12.830 1.00 93.88 79 ASN A CA 1
ATOM 533 C C . ASN A 1 79 ? 4.610 2.660 -13.255 1.00 93.88 79 ASN A C 1
ATOM 535 O O . ASN A 1 79 ? 4.894 3.763 -13.726 1.00 93.88 79 ASN A O 1
ATOM 539 N N . GLY A 1 80 ? 3.348 2.236 -13.157 1.00 96.69 80 GLY A N 1
ATOM 540 C CA . GLY A 1 80 ? 2.190 2.992 -13.649 1.00 96.69 80 GLY A CA 1
ATOM 541 C C . GLY A 1 80 ? 1.230 3.488 -12.567 1.00 96.69 80 GLY A C 1
ATOM 542 O O . GLY A 1 80 ? 0.365 4.307 -12.865 1.00 96.69 80 GLY A O 1
ATOM 543 N N . VAL A 1 81 ? 1.379 3.049 -11.315 1.00 98.12 81 VAL A N 1
ATOM 544 C CA . VAL A 1 81 ? 0.579 3.566 -10.197 1.00 98.12 81 VAL A CA 1
ATOM 545 C C . VAL A 1 81 ? 1.164 4.911 -9.764 1.00 98.12 81 VAL A C 1
ATOM 547 O O . VAL A 1 81 ? 2.323 4.988 -9.345 1.00 98.12 81 VAL A O 1
ATOM 550 N N . ALA A 1 82 ? 0.374 5.976 -9.901 1.00 98.06 82 ALA A N 1
ATOM 551 C CA . ALA A 1 82 ? 0.789 7.348 -9.624 1.00 98.06 82 ALA A CA 1
ATOM 552 C C . ALA A 1 82 ? 0.550 7.759 -8.161 1.00 98.06 82 ALA A C 1
ATOM 554 O O . ALA A 1 82 ? -0.363 7.266 -7.503 1.00 98.06 82 ALA A O 1
ATOM 555 N N . SER A 1 83 ? 1.353 8.702 -7.669 1.00 97.25 83 SER A N 1
ATOM 556 C CA . SER A 1 83 ? 1.138 9.375 -6.381 1.00 97.25 83 SER A CA 1
ATOM 557 C C . SER A 1 83 ? 0.516 10.761 -6.613 1.00 97.25 83 SER A C 1
ATOM 559 O O . SER A 1 83 ? 1.028 11.484 -7.471 1.00 97.25 83 SER A O 1
ATOM 561 N N . PRO A 1 84 ? -0.497 11.189 -5.835 1.00 97.88 84 PRO A N 1
ATOM 562 C CA . PRO A 1 84 ? -1.211 10.412 -4.820 1.00 97.88 84 PRO A CA 1
ATOM 563 C C . PRO A 1 84 ? -2.192 9.396 -5.431 1.00 97.88 84 PRO A C 1
ATOM 565 O O . PRO A 1 84 ? -2.700 9.594 -6.533 1.00 97.88 84 PRO A O 1
ATOM 568 N N . THR A 1 85 ? -2.500 8.328 -4.692 1.00 98.38 85 THR A N 1
ATOM 569 C CA . THR A 1 85 ? -3.585 7.385 -5.012 1.00 98.38 85 THR A CA 1
ATOM 570 C C . THR A 1 85 ? -4.632 7.376 -3.900 1.00 98.38 85 THR A C 1
ATOM 572 O O . THR A 1 85 ? -4.304 7.115 -2.742 1.00 98.38 85 THR A O 1
ATOM 575 N N . LYS A 1 86 ? -5.903 7.577 -4.265 1.00 98.31 86 LYS A N 1
ATOM 576 C CA . LYS A 1 86 ? -7.044 7.487 -3.347 1.00 98.31 86 LYS A CA 1
ATOM 577 C C . LYS A 1 86 ? -7.437 6.034 -3.087 1.00 98.31 86 LYS A C 1
ATOM 579 O O . LYS A 1 86 ? -7.694 5.283 -4.035 1.00 98.31 86 LYS A O 1
ATOM 584 N N . HIS A 1 87 ? -7.553 5.650 -1.816 1.00 98.50 87 HIS A N 1
ATOM 585 C CA . HIS A 1 87 ? -8.072 4.337 -1.418 1.00 98.50 87 HIS A CA 1
ATOM 586 C C . HIS A 1 87 ? -9.436 4.041 -2.057 1.00 98.50 87 HIS A C 1
ATOM 588 O O . HIS A 1 87 ? -10.270 4.932 -2.214 1.00 98.50 87 HIS A O 1
ATOM 594 N N . GLY A 1 88 ? -9.667 2.784 -2.438 1.00 97.75 88 GLY A N 1
ATOM 595 C CA . GLY A 1 88 ? -10.924 2.340 -3.051 1.00 97.75 88 GLY A CA 1
ATOM 596 C C . GLY A 1 88 ? -11.085 2.684 -4.540 1.00 97.75 88 GLY A C 1
ATOM 597 O O . GLY A 1 88 ? -11.991 2.162 -5.193 1.00 97.75 88 GLY A O 1
ATOM 598 N N . THR A 1 89 ? -10.198 3.499 -5.120 1.00 97.19 89 THR A N 1
ATOM 599 C CA . THR A 1 89 ? -10.274 3.918 -6.533 1.00 97.19 89 THR A CA 1
ATOM 600 C C . THR A 1 89 ? -9.323 3.134 -7.438 1.00 97.19 89 THR A C 1
ATOM 602 O O . THR A 1 89 ? -8.383 2.501 -6.979 1.00 97.19 89 THR A O 1
ATOM 605 N N . VAL A 1 90 ? -9.559 3.119 -8.751 1.00 96.88 90 VAL A N 1
ATOM 606 C CA . VAL A 1 90 ? -8.620 2.520 -9.717 1.00 96.88 90 VAL A CA 1
ATOM 607 C C . VAL A 1 90 ? -8.472 3.485 -10.875 1.00 96.88 90 VAL A C 1
ATOM 609 O O . VAL A 1 90 ? -9.453 3.783 -11.554 1.00 96.88 90 VAL A O 1
ATOM 612 N N . ALA A 1 91 ? -7.259 3.987 -11.078 1.00 94.69 91 ALA A N 1
ATOM 613 C CA . ALA A 1 91 ? -6.952 4.852 -12.206 1.00 94.69 91 ALA A CA 1
ATOM 614 C C . ALA A 1 91 ? -6.938 4.062 -13.525 1.00 94.69 91 ALA A C 1
ATOM 616 O O . ALA A 1 91 ? -6.719 2.849 -13.550 1.00 94.69 91 ALA A O 1
ATOM 617 N N . THR A 1 92 ? -7.136 4.760 -14.642 1.00 93.56 92 THR A N 1
ATOM 618 C CA . THR A 1 92 ? -7.042 4.166 -15.981 1.00 93.56 92 THR A CA 1
ATOM 619 C C . THR A 1 92 ? -5.683 3.494 -16.187 1.00 93.56 92 THR A C 1
ATOM 621 O O . THR A 1 92 ? -4.645 4.078 -15.890 1.00 93.56 92 THR A O 1
ATOM 624 N N . GLY A 1 93 ? -5.689 2.269 -16.716 1.00 92.44 93 GLY A N 1
ATOM 625 C CA . GLY A 1 93 ? -4.466 1.496 -16.968 1.00 92.44 93 GLY A CA 1
ATOM 626 C C . GLY A 1 93 ? -3.891 0.783 -15.739 1.00 92.44 93 GLY A C 1
ATOM 627 O O . GLY A 1 93 ? -2.886 0.088 -15.867 1.00 92.44 93 GLY A O 1
ATOM 628 N N . VAL A 1 94 ? -4.531 0.907 -14.572 1.00 97.44 94 VAL A N 1
ATOM 629 C CA . VAL A 1 94 ? -4.168 0.196 -13.342 1.00 97.44 94 VAL A CA 1
ATOM 630 C C . VAL A 1 94 ? -5.128 -0.975 -13.110 1.00 97.44 94 VAL A C 1
ATOM 632 O O . VAL A 1 94 ? -6.327 -0.873 -13.363 1.00 97.44 94 VAL A O 1
ATOM 635 N N . ILE A 1 95 ? -4.610 -2.101 -12.619 1.00 97.94 95 ILE A N 1
ATOM 636 C CA . ILE A 1 95 ? -5.397 -3.296 -12.296 1.00 97.94 95 ILE A CA 1
ATOM 637 C C . ILE A 1 95 ? -5.652 -3.332 -10.792 1.00 97.94 95 ILE A C 1
ATOM 639 O O . ILE A 1 95 ? -4.739 -3.128 -9.995 1.00 97.94 95 ILE A O 1
ATOM 643 N N . ARG A 1 96 ? -6.885 -3.642 -10.383 1.00 97.69 96 ARG A N 1
ATOM 644 C CA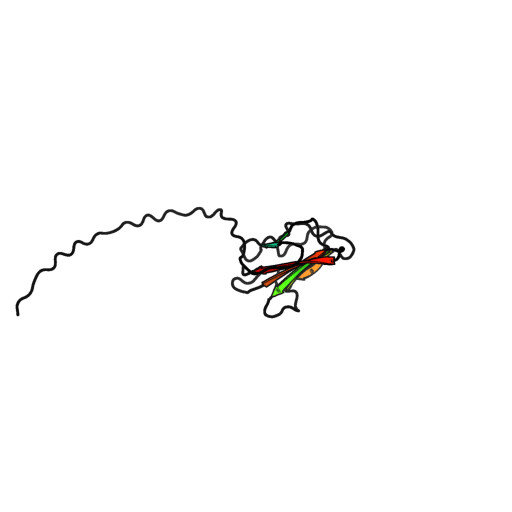 . ARG A 1 96 ? -7.207 -3.904 -8.975 1.00 97.69 96 ARG A CA 1
ATOM 645 C C . ARG A 1 96 ? -6.795 -5.327 -8.605 1.00 97.69 96 ARG A C 1
ATOM 647 O O . ARG A 1 96 ? -7.328 -6.273 -9.176 1.00 97.69 96 ARG A O 1
ATOM 654 N N . SER A 1 97 ? -5.880 -5.480 -7.651 1.00 97.56 97 SER A N 1
ATOM 655 C CA . SER A 1 97 ? -5.443 -6.795 -7.160 1.00 97.56 97 SER A CA 1
ATOM 656 C C . SER A 1 97 ? -6.300 -7.313 -6.002 1.00 97.56 97 SER A C 1
ATOM 658 O O . SER A 1 97 ? -6.451 -8.521 -5.855 1.00 97.56 97 SER A O 1
ATOM 660 N N . ALA A 1 98 ? -6.896 -6.420 -5.203 1.00 98.06 98 ALA A N 1
ATOM 661 C CA . ALA A 1 98 ? -7.810 -6.773 -4.115 1.00 98.06 98 ALA A CA 1
ATOM 662 C C . ALA A 1 98 ? -8.813 -5.646 -3.818 1.00 98.06 98 ALA A C 1
ATOM 664 O O . ALA A 1 98 ? -8.525 -4.471 -4.054 1.00 98.06 98 ALA A O 1
ATOM 665 N N . ASN A 1 99 ? -9.989 -6.000 -3.282 1.00 98.12 99 ASN A N 1
ATOM 666 C CA . ASN A 1 99 ? -11.053 -5.049 -2.927 1.00 98.12 99 ASN A CA 1
ATOM 667 C C . ASN A 1 99 ? -11.957 -5.523 -1.778 1.00 98.12 99 ASN A C 1
ATOM 669 O O . ASN A 1 99 ? -13.176 -5.365 -1.840 1.00 98.12 99 ASN A O 1
ATOM 673 N N . VAL A 1 100 ? -11.379 -6.164 -0.769 1.00 98.31 100 VAL A N 1
ATOM 674 C CA . VAL A 1 100 ? -12.129 -6.658 0.394 1.00 98.31 100 VAL A CA 1
ATOM 675 C C . VAL A 1 100 ? -12.666 -5.485 1.220 1.00 98.31 100 VAL A C 1
ATOM 677 O O . VAL A 1 100 ? -13.811 -5.512 1.657 1.00 98.31 100 VAL A O 1
ATOM 680 N N . GLU A 1 101 ? -11.865 -4.429 1.375 1.00 98.12 101 GLU A N 1
ATOM 681 C CA . GLU A 1 101 ? -12.219 -3.216 2.118 1.00 98.12 101 GLU A CA 1
ATOM 682 C C . GLU A 1 101 ? -12.075 -1.978 1.223 1.00 98.12 101 GLU A C 1
ATOM 684 O O . GLU A 1 101 ? -11.051 -1.295 1.276 1.00 98.12 101 GLU A O 1
ATOM 689 N N . PRO A 1 102 ? -13.078 -1.656 0.383 1.00 96.19 102 PRO A N 1
ATOM 690 C CA . PRO A 1 102 ? -13.064 -0.426 -0.417 1.00 96.19 102 PRO A CA 1
ATOM 691 C C . PRO A 1 102 ? -13.144 0.847 0.445 1.00 96.19 102 PRO A C 1
ATOM 693 O O . PRO A 1 102 ? -12.774 1.920 -0.023 1.00 96.19 102 PRO A O 1
ATOM 696 N N . THR A 1 103 ? -13.572 0.704 1.702 1.00 98.00 103 THR A N 1
ATOM 697 C CA . THR A 1 103 ? -13.516 1.705 2.773 1.00 98.00 103 THR A CA 1
ATOM 698 C C . THR A 1 103 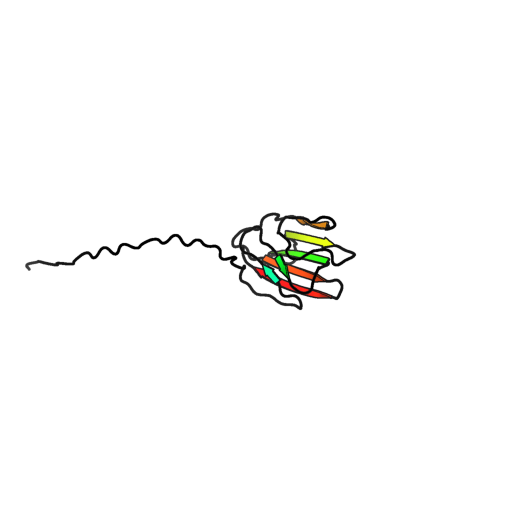? -12.913 1.029 4.000 1.00 98.00 103 THR A C 1
ATOM 700 O O . THR A 1 103 ? -13.342 -0.066 4.362 1.00 98.00 103 THR A O 1
ATOM 703 N N . LEU A 1 104 ? -11.917 1.656 4.624 1.00 98.25 104 LEU A N 1
ATOM 704 C CA . LEU A 1 104 ? -11.240 1.112 5.800 1.00 98.25 104 LEU A CA 1
ATOM 705 C C . LEU A 1 104 ? -12.100 1.235 7.062 1.00 98.25 104 LEU A C 1
ATOM 707 O O . LEU A 1 104 ? -12.998 2.072 7.156 1.00 98.25 104 LEU A O 1
ATOM 711 N N . THR A 1 105 ? -11.793 0.418 8.063 1.00 98.06 105 THR A N 1
ATOM 712 C CA . THR A 1 105 ? -12.448 0.482 9.373 1.00 98.06 105 THR A CA 1
ATOM 713 C C . THR A 1 105 ? -11.679 1.442 10.282 1.00 98.06 105 THR A C 1
ATOM 715 O O . THR A 1 105 ? -10.490 1.241 10.525 1.00 98.06 105 THR A O 1
ATOM 718 N N . ALA A 1 106 ? -12.345 2.479 10.798 1.00 96.56 106 ALA A N 1
ATOM 719 C CA . ALA A 1 106 ? -11.740 3.414 11.750 1.00 96.56 106 ALA A CA 1
ATOM 720 C C . ALA A 1 106 ? -11.238 2.685 13.008 1.00 96.56 106 ALA A C 1
ATOM 722 O O . ALA A 1 106 ? -11.881 1.750 13.491 1.00 96.56 106 ALA A O 1
ATOM 723 N N . GLY A 1 107 ? -10.084 3.101 13.533 1.00 95.62 107 GLY A N 1
ATOM 724 C CA . GLY A 1 107 ? -9.474 2.473 14.712 1.00 95.62 107 GLY A CA 1
ATOM 725 C C . GLY A 1 107 ? -8.793 1.116 14.468 1.00 95.62 107 GLY A C 1
ATOM 726 O O . GLY A 1 107 ? -8.138 0.603 15.375 1.00 95.62 107 GLY A O 1
ATOM 727 N N . VAL A 1 108 ? -8.890 0.533 13.267 1.00 97.75 108 VAL A N 1
ATOM 728 C CA . VAL A 1 108 ? -8.115 -0.660 12.883 1.00 97.75 108 VAL A CA 1
ATOM 729 C C . VAL A 1 108 ? -6.757 -0.227 12.338 1.00 97.75 108 VAL A C 1
ATOM 731 O O . VAL A 1 108 ? -6.667 0.704 11.543 1.00 97.75 108 VAL A O 1
ATOM 734 N N . GLN A 1 109 ? -5.691 -0.912 12.751 1.00 97.88 109 GLN A N 1
ATOM 735 C CA . GLN A 1 109 ? -4.348 -0.634 12.253 1.00 97.88 109 GLN A CA 1
ATOM 736 C C . GLN A 1 109 ? -4.091 -1.360 10.926 1.00 97.88 109 GLN A C 1
ATOM 738 O O . GLN A 1 109 ? -4.288 -2.574 10.790 1.00 97.88 109 GLN A O 1
ATOM 743 N N . TYR A 1 110 ? -3.596 -0.603 9.953 1.00 98.62 110 TYR A N 1
ATOM 744 C CA . TYR A 1 110 ? -3.251 -1.081 8.622 1.00 98.62 110 TYR A CA 1
ATOM 745 C C . TYR A 1 110 ? -1.793 -0.785 8.300 1.00 98.62 110 TYR A C 1
ATOM 747 O O . TYR A 1 110 ? -1.172 0.096 8.892 1.00 98.62 110 TYR A O 1
ATOM 755 N N . ARG A 1 111 ? -1.262 -1.499 7.307 1.00 98.44 111 ARG A N 1
ATOM 756 C CA . ARG A 1 111 ? 0.008 -1.184 6.659 1.00 98.44 111 ARG A CA 1
ATOM 757 C C . ARG A 1 111 ? -0.227 -0.953 5.177 1.00 98.44 111 ARG A C 1
ATOM 759 O O . ARG A 1 111 ? -0.749 -1.830 4.493 1.00 98.44 111 ARG A O 1
ATOM 766 N N . VAL A 1 112 ? 0.201 0.205 4.684 1.00 98.69 112 VAL A N 1
ATOM 767 C CA . VAL A 1 112 ? 0.382 0.464 3.255 1.00 98.69 112 VAL A CA 1
ATOM 768 C C . VAL A 1 112 ? 1.796 0.055 2.857 1.00 98.69 112 VAL A C 1
ATOM 770 O O . VAL A 1 112 ? 2.757 0.251 3.602 1.00 98.69 112 VAL A O 1
ATOM 773 N N . THR A 1 113 ? 1.942 -0.555 1.690 1.00 98.62 113 THR A N 1
ATOM 774 C CA . THR A 1 113 ? 3.231 -0.923 1.105 1.00 98.62 113 THR A CA 1
ATOM 775 C C . THR A 1 113 ? 3.225 -0.553 -0.371 1.00 98.62 113 THR A C 1
ATOM 777 O O . THR A 1 113 ? 2.243 -0.816 -1.065 1.00 98.62 113 THR A O 1
ATOM 780 N N . VAL A 1 114 ? 4.315 0.055 -0.839 1.00 98.62 114 VAL A N 1
ATOM 781 C CA . VAL A 1 114 ? 4.556 0.346 -2.255 1.00 98.62 114 VAL A CA 1
ATOM 782 C C . VAL A 1 114 ? 5.837 -0.328 -2.723 1.00 98.62 114 VAL A C 1
ATOM 784 O O . VAL A 1 114 ? 6.793 -0.465 -1.954 1.00 98.62 114 VAL A O 1
ATOM 787 N N . ALA A 1 115 ? 5.867 -0.735 -3.988 1.00 98.06 115 ALA A N 1
ATOM 788 C CA . ALA A 1 115 ? 7.034 -1.369 -4.588 1.00 98.06 115 ALA A CA 1
ATOM 789 C C . ALA A 1 115 ? 7.271 -0.880 -6.019 1.00 98.06 115 ALA A C 1
ATOM 791 O O . ALA A 1 115 ? 6.330 -0.665 -6.787 1.00 98.06 115 ALA A O 1
ATOM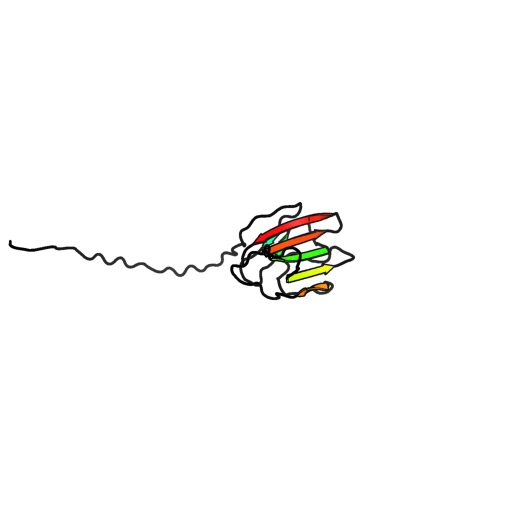 792 N N . ARG A 1 116 ? 8.544 -0.731 -6.385 1.00 97.06 116 ARG A N 1
ATOM 793 C CA . ARG A 1 116 ? 9.005 -0.342 -7.723 1.00 97.06 116 ARG A CA 1
ATOM 794 C C . ARG A 1 116 ? 9.744 -1.483 -8.411 1.00 97.06 116 ARG A C 1
ATOM 796 O O . ARG A 1 116 ? 10.325 -2.345 -7.760 1.00 97.06 116 ARG A O 1
ATOM 803 N N . LEU A 1 117 ? 9.753 -1.451 -9.743 1.00 96.19 117 LEU A N 1
ATOM 804 C CA . LEU A 1 117 ? 10.471 -2.441 -10.555 1.00 96.19 117 LEU A CA 1
ATOM 805 C C . LEU A 1 117 ? 11.999 -2.381 -10.396 1.00 96.19 117 LEU A C 1
ATOM 807 O O . LEU A 1 117 ? 12.674 -3.350 -10.716 1.00 96.19 117 LEU A O 1
ATOM 811 N N . ASP A 1 118 ? 12.550 -1.281 -9.874 1.00 95.44 118 ASP A N 1
ATOM 812 C CA . ASP A 1 118 ? 13.976 -1.165 -9.528 1.00 95.44 118 ASP A CA 1
ATOM 813 C C . ASP A 1 118 ? 14.326 -1.790 -8.162 1.00 95.44 118 ASP A C 1
ATOM 815 O O . ASP A 1 118 ? 15.433 -1.606 -7.662 1.00 95.44 118 ASP A O 1
ATOM 819 N N . GLY A 1 119 ? 13.386 -2.517 -7.548 1.00 95.56 119 GLY A N 1
ATOM 820 C CA . GLY A 1 119 ? 13.565 -3.215 -6.275 1.00 95.56 119 GLY A CA 1
ATOM 821 C C . GLY A 1 119 ? 13.322 -2.352 -5.037 1.00 95.56 119 GLY A C 1
ATOM 822 O O . GLY A 1 119 ? 13.234 -2.896 -3.938 1.00 95.56 119 GLY A O 1
ATOM 823 N N . LYS A 1 120 ? 13.158 -1.031 -5.187 1.00 97.25 120 LYS A N 1
ATOM 824 C CA . LYS A 1 120 ? 12.882 -0.141 -4.054 1.00 97.25 120 LYS A CA 1
ATOM 825 C C . LYS A 1 120 ? 11.489 -0.375 -3.496 1.00 97.25 120 LYS A C 1
ATOM 827 O O . LYS A 1 120 ? 10.509 -0.497 -4.240 1.00 97.25 120 LYS A O 1
ATOM 832 N N . THR A 1 121 ? 11.395 -0.362 -2.174 1.00 97.88 121 THR A N 1
ATOM 833 C CA . THR A 1 121 ? 10.124 -0.536 -1.465 1.00 97.88 121 THR A CA 1
ATOM 834 C C . THR A 1 121 ? 9.938 0.525 -0.396 1.00 97.88 121 THR A C 1
ATOM 836 O O . THR A 1 121 ? 10.892 1.148 0.061 1.00 97.88 121 THR A O 1
ATOM 839 N N . GLY A 1 122 ? 8.694 0.749 0.002 1.00 98.00 122 GLY A N 1
ATOM 840 C CA . GLY A 1 122 ? 8.354 1.576 1.150 1.00 98.00 122 GLY A CA 1
ATOM 841 C C . GLY A 1 122 ? 7.150 0.996 1.857 1.00 98.00 122 GLY A C 1
ATOM 842 O O . GLY A 1 122 ? 6.277 0.403 1.218 1.00 98.00 122 GLY A O 1
ATOM 843 N N . TRP A 1 123 ? 7.072 1.173 3.166 1.00 98.31 123 TRP A N 1
ATOM 844 C CA . TRP A 1 123 ? 5.883 0.825 3.927 1.00 98.31 123 TRP A CA 1
ATOM 845 C C . TRP A 1 123 ? 5.630 1.828 5.046 1.00 98.31 123 TRP A C 1
ATOM 847 O O . TRP A 1 123 ? 6.551 2.457 5.567 1.00 98.31 123 TRP A O 1
ATOM 857 N N . LYS A 1 124 ? 4.356 1.964 5.409 1.00 97.75 124 LYS A N 1
ATOM 858 C CA . LYS A 1 124 ? 3.914 2.763 6.547 1.00 97.75 124 LYS A CA 1
ATOM 859 C C . LYS A 1 124 ? 2.698 2.123 7.199 1.00 97.75 124 LYS A C 1
ATOM 861 O O . LYS A 1 124 ? 1.767 1.704 6.516 1.00 97.75 124 LYS A O 1
ATOM 866 N N . GLU A 1 125 ? 2.719 2.042 8.516 1.00 97.75 125 GLU A N 1
ATOM 867 C CA . GLU A 1 125 ? 1.562 1.707 9.332 1.00 97.75 125 GLU A CA 1
ATOM 868 C C . GLU A 1 125 ? 0.758 2.962 9.649 1.00 97.75 125 GLU A C 1
ATOM 870 O O . GLU A 1 125 ? 1.307 4.061 9.756 1.00 97.75 125 GLU A O 1
ATOM 875 N N . PHE A 1 126 ? -0.552 2.798 9.766 1.00 97.56 126 PHE A N 1
ATOM 876 C CA . PHE A 1 126 ? -1.470 3.884 10.064 1.00 97.56 126 PHE A CA 1
ATOM 877 C C . PHE A 1 126 ? -2.782 3.349 10.635 1.00 97.56 126 PHE A C 1
ATOM 879 O O . PHE A 1 126 ? -3.148 2.191 10.417 1.00 97.56 126 PHE A O 1
ATOM 886 N N . THR A 1 127 ? -3.502 4.225 11.326 1.00 96.81 127 THR A N 1
ATOM 887 C CA . THR A 1 127 ? -4.863 3.978 11.801 1.00 96.81 127 THR A CA 1
ATOM 888 C C . THR A 1 127 ? -5.758 5.097 11.258 1.00 96.81 127 THR A C 1
ATOM 890 O O . THR A 1 127 ? -5.465 6.258 11.552 1.00 96.81 127 THR A O 1
ATOM 893 N N . PRO A 1 128 ? -6.773 4.778 10.431 1.00 92.81 128 PRO A N 1
ATOM 894 C CA . PRO A 1 128 ? -7.761 5.734 9.930 1.00 92.81 128 PRO A CA 1
ATOM 895 C C . PRO A 1 128 ? -8.542 6.464 11.020 1.00 92.81 128 PRO A C 1
ATOM 897 O O . PRO A 1 128 ? -8.900 5.803 12.029 1.00 92.81 128 PRO A O 1
#